Protein AF-A0A503HBP0-F1 (afdb_monomer_lite)

Sequence (93 aa):
MEAIVRSDEHWPQTAKVWRQFAQMNLVLERLEIDPALAARKSGGTAIANARDICLACLLQRQCSQRLEQDDPCAVLEFCPNAGFLKECSRTHE

pLDDT: mean 86.38, std 15.18, range [37.12, 97.38]

Secondary structure (DSSP, 8-state):
-----------TTHHHHHHHHHHHHHHHHHTT--HHHHHHGGGGHHHHHHHHHHHH-S-HHHHHHHHTSS-GGGGGGT-TTHHHHHHHHGGG-

Foldseek 3Di:
DDPPPDPPPPVVCPVLLVVLVVLVVLLCVLLVFDVVLLCPVVPRPLVVVLSVLSSPDPCSVVLVVCSPDPDNVVCLVPRPCNVSSVVRSVVPD

Structure (mmCIF, N/CA/C/O backbone):
data_AF-A0A503HBP0-F1
#
_entry.id   AF-A0A503HBP0-F1
#
loop_
_atom_site.group_PDB
_atom_site.id
_atom_site.type_symbol
_atom_site.label_atom_id
_atom_site.label_alt_id
_atom_site.label_comp_id
_atom_site.label_asym_id
_atom_site.label_entity_id
_atom_site.label_seq_id
_atom_site.pdbx_PDB_ins_code
_atom_site.Cartn_x
_atom_site.Cartn_y
_atom_site.Cartn_z
_atom_site.occupancy
_atom_site.B_iso_or_equiv
_atom_site.auth_seq_id
_atom_site.auth_comp_id
_atom_site.auth_asym_id
_atom_site.auth_atom_id
_atom_site.pdbx_PDB_model_num
ATOM 1 N N . MET A 1 1 ? 37.634 9.099 -31.772 1.00 37.12 1 MET A N 1
ATOM 2 C CA . MET A 1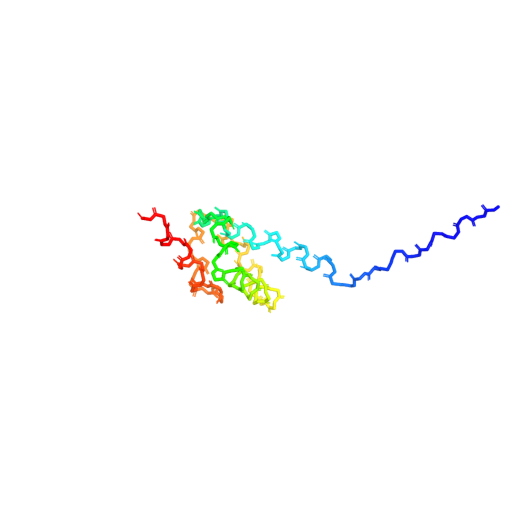 1 ? 37.621 8.714 -30.347 1.00 37.12 1 MET A CA 1
ATOM 3 C C . MET A 1 1 ? 36.159 8.539 -29.975 1.00 37.12 1 MET A C 1
ATOM 5 O O . MET A 1 1 ? 35.514 9.495 -29.572 1.00 37.12 1 MET A O 1
ATOM 9 N N . GLU A 1 2 ? 35.595 7.373 -30.291 1.00 42.09 2 GLU A N 1
ATOM 10 C CA . GLU A 1 2 ? 34.193 7.069 -29.992 1.00 42.09 2 GLU A CA 1
ATOM 11 C C . GLU A 1 2 ? 34.085 6.681 -28.522 1.00 42.09 2 GLU A C 1
ATOM 13 O O . GLU A 1 2 ? 34.765 5.769 -28.052 1.00 42.09 2 GLU A O 1
ATOM 18 N N . ALA A 1 3 ? 33.263 7.422 -27.784 1.00 49.72 3 ALA A N 1
ATOM 19 C CA . ALA A 1 3 ? 32.903 7.062 -26.430 1.00 49.72 3 ALA A CA 1
ATOM 20 C C . ALA A 1 3 ? 32.044 5.796 -26.496 1.00 49.72 3 ALA A C 1
ATOM 22 O O . ALA A 1 3 ? 30.901 5.832 -26.947 1.00 49.72 3 ALA A O 1
ATOM 23 N N . ILE A 1 4 ? 32.606 4.674 -26.050 1.00 57.19 4 ILE A N 1
ATOM 24 C CA . ILE A 1 4 ? 31.833 3.477 -25.732 1.00 57.19 4 ILE A CA 1
ATOM 25 C C . ILE A 1 4 ? 30.923 3.875 -24.569 1.00 57.19 4 ILE A C 1
ATOM 27 O O . ILE A 1 4 ? 31.365 3.957 -23.421 1.00 57.19 4 ILE A O 1
ATOM 31 N N . VAL A 1 5 ? 29.663 4.185 -24.877 1.00 58.50 5 VAL A N 1
ATOM 32 C CA . VAL A 1 5 ? 28.605 4.301 -23.875 1.00 58.50 5 VAL A CA 1
ATOM 33 C C . VAL A 1 5 ? 28.524 2.933 -23.215 1.00 58.50 5 VAL A C 1
ATOM 35 O O . VAL A 1 5 ? 28.054 1.967 -23.815 1.00 58.50 5 VAL A O 1
ATOM 38 N N . ARG A 1 6 ? 29.078 2.829 -22.001 1.00 56.19 6 ARG A N 1
ATOM 39 C CA . ARG A 1 6 ? 28.881 1.669 -21.135 1.00 56.19 6 ARG A CA 1
ATOM 40 C C . ARG A 1 6 ? 27.378 1.469 -21.055 1.00 56.19 6 ARG A C 1
ATOM 42 O O . ARG A 1 6 ? 26.680 2.383 -20.632 1.00 56.19 6 ARG A O 1
ATOM 49 N N . SER A 1 7 ? 26.903 0.319 -21.521 1.00 57.22 7 SER A N 1
ATOM 50 C CA . SER A 1 7 ? 25.511 -0.075 -21.369 1.00 57.22 7 SER A CA 1
ATOM 51 C C . SER A 1 7 ? 25.152 0.103 -19.902 1.00 57.22 7 SER A C 1
ATOM 53 O O . SER A 1 7 ? 25.712 -0.607 -19.062 1.00 57.22 7 SER A O 1
ATOM 55 N N . ASP A 1 8 ? 24.293 1.081 -19.606 1.00 57.75 8 ASP A N 1
ATOM 56 C CA . ASP A 1 8 ? 23.640 1.199 -18.312 1.00 57.75 8 ASP A CA 1
ATOM 57 C C . ASP A 1 8 ? 23.171 -0.201 -17.943 1.00 57.75 8 ASP A C 1
ATOM 59 O O . ASP A 1 8 ? 22.423 -0.819 -18.708 1.00 57.75 8 ASP A O 1
ATOM 63 N N . GLU A 1 9 ? 23.688 -0.742 -16.840 1.00 59.62 9 GLU A N 1
ATOM 64 C CA . GLU A 1 9 ? 23.265 -2.030 -16.311 1.00 59.62 9 GLU A CA 1
ATOM 65 C C . GLU A 1 9 ? 21.760 -1.940 -16.082 1.00 59.62 9 GLU A C 1
ATOM 67 O O . GLU A 1 9 ? 21.278 -1.398 -15.086 1.00 59.62 9 GLU A O 1
ATOM 72 N N . HIS A 1 10 ? 21.008 -2.403 -17.076 1.00 60.16 10 HIS A N 1
ATOM 73 C CA . HIS A 1 10 ? 19.565 -2.342 -17.107 1.00 60.16 10 HIS A CA 1
ATOM 74 C C . HIS A 1 10 ? 19.084 -3.388 -16.113 1.00 60.16 10 HIS A C 1
ATOM 76 O O . HIS A 1 10 ? 18.816 -4.533 -16.471 1.00 60.16 10 HIS A O 1
ATOM 82 N N . TRP A 1 11 ? 19.069 -3.019 -14.833 1.00 60.91 11 TRP A N 1
ATOM 83 C CA . TRP A 1 11 ? 18.635 -3.902 -13.771 1.00 60.91 11 TRP A CA 1
ATOM 84 C C . TRP A 1 11 ? 17.183 -4.281 -14.070 1.00 60.91 11 TRP A C 1
ATOM 86 O O . TRP A 1 11 ? 16.297 -3.417 -14.015 1.00 60.91 11 TRP A O 1
ATOM 96 N N . PRO A 1 12 ? 16.906 -5.550 -14.418 1.00 62.00 12 PRO A N 1
ATOM 97 C CA . PRO A 1 12 ? 15.676 -5.921 -15.117 1.00 62.00 12 PRO A CA 1
ATOM 98 C C . PRO A 1 12 ? 14.413 -5.684 -14.277 1.00 62.00 12 PRO A C 1
ATOM 100 O O . PRO A 1 12 ? 13.298 -5.735 -14.788 1.00 62.00 12 PRO A O 1
ATOM 103 N N . GLN A 1 13 ? 14.577 -5.401 -12.982 1.00 76.44 13 GLN A N 1
ATOM 104 C CA . GLN A 1 13 ? 13.486 -5.199 -12.037 1.00 76.44 13 GLN A CA 1
ATOM 105 C C . GLN A 1 13 ? 13.311 -3.751 -11.566 1.00 76.44 13 GLN A C 1
ATOM 107 O O . GLN A 1 13 ? 12.332 -3.475 -10.877 1.00 76.44 13 GLN A O 1
ATOM 112 N N . THR A 1 14 ? 14.179 -2.807 -11.941 1.00 82.62 14 THR A N 1
ATOM 113 C CA . THR A 1 14 ? 14.106 -1.431 -11.411 1.00 82.62 14 THR A CA 1
ATOM 114 C C . THR A 1 14 ? 12.787 -0.756 -11.769 1.00 82.62 14 THR A C 1
ATOM 116 O O . THR A 1 14 ? 12.123 -0.194 -10.902 1.00 82.62 14 THR A O 1
ATOM 119 N N . ALA A 1 15 ? 12.322 -0.906 -13.012 1.00 83.00 15 ALA A N 1
ATOM 120 C CA . ALA A 1 15 ? 11.013 -0.398 -13.423 1.00 83.00 15 ALA A CA 1
ATOM 121 C C . ALA A 1 15 ? 9.850 -1.040 -12.642 1.00 83.00 15 ALA A C 1
ATOM 123 O O . ALA A 1 15 ? 8.881 -0.357 -12.311 1.00 83.00 15 ALA A O 1
ATOM 124 N N . LYS A 1 16 ? 9.943 -2.340 -12.321 1.00 84.00 16 LYS A N 1
ATOM 125 C CA . LYS A 1 16 ? 8.931 -3.044 -11.519 1.00 84.00 16 LYS A CA 1
ATOM 126 C C . LYS A 1 16 ? 8.883 -2.480 -10.100 1.00 84.00 16 LYS A C 1
ATOM 128 O O . LYS A 1 16 ? 7.803 -2.169 -9.607 1.00 84.00 16 LYS A O 1
ATOM 133 N N . VAL A 1 17 ? 10.046 -2.314 -9.474 1.00 85.62 17 VAL A N 1
ATOM 134 C CA . VAL A 1 17 ? 10.163 -1.760 -8.122 1.00 85.62 17 VAL A CA 1
ATOM 135 C C . VAL A 1 17 ? 9.601 -0.339 -8.078 1.00 85.62 17 VAL A C 1
ATOM 137 O O . VAL A 1 17 ? 8.722 -0.070 -7.265 1.00 85.62 17 VAL A O 1
ATOM 140 N N . TRP A 1 18 ? 10.000 0.550 -8.993 1.00 87.19 18 TRP A N 1
ATOM 141 C CA . TRP A 1 18 ? 9.489 1.928 -9.015 1.00 87.19 18 TRP A CA 1
ATOM 142 C C . TRP A 1 18 ? 7.976 2.011 -9.201 1.00 87.19 18 TRP A C 1
ATOM 144 O O . TRP A 1 18 ? 7.310 2.736 -8.462 1.00 87.19 18 TRP A O 1
ATOM 154 N N . ARG A 1 19 ? 7.414 1.230 -10.134 1.00 86.00 19 ARG A N 1
ATOM 155 C CA . ARG A 1 19 ? 5.955 1.148 -10.311 1.00 86.00 19 ARG A CA 1
ATOM 156 C C . ARG A 1 19 ? 5.265 0.682 -9.033 1.00 86.00 19 ARG A C 1
ATOM 158 O O . ARG A 1 19 ? 4.229 1.229 -8.671 1.00 86.00 19 ARG A O 1
ATOM 165 N N . GLN A 1 20 ? 5.850 -0.281 -8.324 1.00 86.38 20 GLN A N 1
ATOM 166 C CA . GLN A 1 20 ? 5.268 -0.779 -7.085 1.00 86.38 20 GLN A CA 1
ATOM 167 C C . GLN A 1 20 ? 5.294 0.251 -5.957 1.00 86.38 20 GLN A C 1
ATOM 169 O O . GLN A 1 20 ? 4.317 0.381 -5.220 1.00 86.38 20 GLN A O 1
ATOM 174 N N . PHE A 1 21 ? 6.399 0.982 -5.821 1.00 88.31 21 PHE A N 1
ATOM 175 C CA . PHE A 1 21 ? 6.510 2.063 -4.846 1.00 88.31 21 PHE A CA 1
ATOM 176 C C . PHE A 1 21 ? 5.486 3.163 -5.133 1.00 88.31 21 PHE A C 1
ATOM 178 O O . PHE A 1 21 ? 4.803 3.603 -4.209 1.00 88.31 21 PHE A O 1
ATOM 185 N N . ALA A 1 22 ? 5.321 3.545 -6.403 1.00 91.31 22 ALA A N 1
ATOM 186 C CA . ALA A 1 22 ? 4.291 4.495 -6.814 1.00 91.31 22 ALA A CA 1
ATOM 187 C C . ALA A 1 22 ? 2.878 3.984 -6.478 1.00 91.31 22 ALA A C 1
ATOM 189 O O . ALA A 1 22 ? 2.088 4.721 -5.895 1.00 91.31 22 ALA A O 1
ATOM 190 N N . GLN A 1 23 ? 2.588 2.707 -6.749 1.00 92.75 23 GLN A N 1
ATOM 191 C CA . GLN A 1 23 ? 1.299 2.094 -6.417 1.00 92.75 23 GLN A CA 1
ATOM 192 C C . GLN A 1 23 ? 1.025 2.095 -4.904 1.00 92.75 23 GLN A C 1
ATOM 194 O O . GLN A 1 23 ? -0.085 2.402 -4.487 1.00 92.75 23 GLN A O 1
ATOM 199 N N . MET A 1 24 ? 2.017 1.763 -4.072 1.00 94.81 24 MET A N 1
ATOM 200 C CA . MET A 1 24 ? 1.863 1.793 -2.612 1.00 94.81 24 MET A CA 1
ATOM 201 C C . MET A 1 24 ? 1.616 3.217 -2.103 1.00 94.81 24 MET A C 1
ATOM 203 O O . MET A 1 24 ? 0.755 3.416 -1.253 1.00 94.81 24 MET A O 1
ATOM 207 N N . ASN A 1 25 ? 2.335 4.208 -2.636 1.00 94.06 25 ASN A N 1
ATOM 208 C CA . ASN A 1 25 ? 2.111 5.608 -2.276 1.00 94.06 25 ASN A CA 1
ATOM 209 C C . ASN A 1 25 ? 0.693 6.059 -2.652 1.00 94.06 25 ASN A C 1
ATOM 211 O O . ASN A 1 25 ? 0.032 6.685 -1.830 1.00 94.06 25 ASN A O 1
ATOM 215 N N . LEU A 1 26 ? 0.200 5.661 -3.830 1.00 95.06 26 LEU A N 1
ATOM 216 C CA . LEU A 1 26 ? -1.170 5.945 -4.256 1.00 95.06 26 LEU A CA 1
ATOM 217 C C . LEU A 1 26 ? -2.209 5.302 -3.325 1.00 95.06 26 LEU A C 1
ATOM 219 O O . LEU A 1 26 ? -3.213 5.927 -3.007 1.00 95.06 26 LEU A O 1
ATOM 223 N N . VAL A 1 27 ? -1.974 4.071 -2.855 1.00 96.62 27 VAL A N 1
ATOM 224 C CA . VAL A 1 27 ? -2.852 3.429 -1.859 1.00 96.62 27 VAL A CA 1
ATOM 225 C C . VAL A 1 27 ? -2.911 4.253 -0.573 1.00 96.62 27 VAL A C 1
ATOM 227 O O . VAL A 1 27 ? -4.001 4.478 -0.059 1.00 96.62 27 VAL A O 1
ATOM 230 N N . LEU A 1 28 ? -1.765 4.703 -0.052 1.00 96.12 28 LEU A N 1
ATOM 231 C CA . LEU A 1 28 ? -1.731 5.512 1.172 1.00 96.12 28 LEU A CA 1
ATOM 232 C C . LEU A 1 28 ? -2.467 6.841 0.981 1.00 96.12 28 LEU A C 1
ATOM 234 O O . LEU A 1 28 ? -3.288 7.199 1.816 1.00 96.12 28 LEU A O 1
ATOM 238 N N . GLU A 1 29 ? -2.228 7.522 -0.138 1.00 95.31 29 GLU A N 1
ATOM 239 C CA . GLU A 1 29 ? -2.884 8.786 -0.480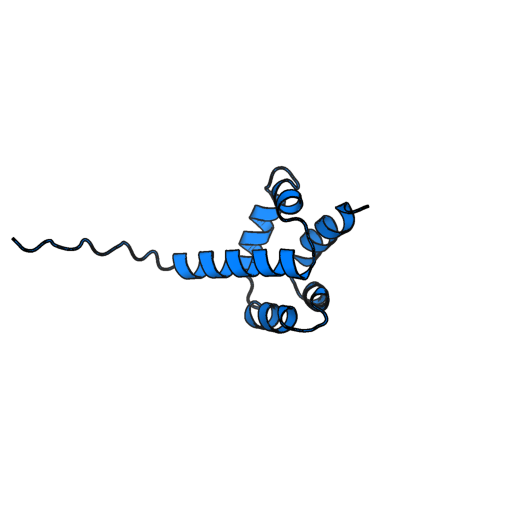 1.00 95.31 29 GLU A CA 1
ATOM 240 C C . GLU A 1 29 ? -4.406 8.633 -0.596 1.00 95.31 29 GLU A C 1
ATOM 242 O O . GLU A 1 29 ? -5.156 9.371 0.038 1.00 95.31 29 GLU A O 1
ATOM 247 N N . ARG A 1 30 ? -4.880 7.648 -1.367 1.00 95.50 30 ARG A N 1
ATOM 248 C CA . ARG A 1 30 ? -6.317 7.438 -1.613 1.00 95.50 30 ARG A CA 1
ATOM 249 C C . ARG A 1 30 ? -7.076 6.929 -0.390 1.00 95.50 30 ARG A C 1
ATOM 251 O O . ARG A 1 30 ? -8.285 7.109 -0.332 1.00 95.50 30 ARG A O 1
ATOM 258 N N . LEU A 1 31 ? -6.385 6.294 0.555 1.00 94.81 31 LEU A N 1
ATOM 259 C CA . LEU A 1 31 ? -6.940 5.893 1.850 1.00 94.81 31 LEU A CA 1
ATOM 260 C C . LEU A 1 31 ? -6.704 6.940 2.950 1.00 94.81 31 LEU A C 1
ATOM 262 O O . LEU A 1 31 ? -6.970 6.646 4.114 1.00 94.81 31 LEU A O 1
ATOM 266 N N . GLU A 1 32 ? -6.181 8.117 2.593 1.00 94.88 32 GLU A N 1
ATOM 267 C CA . GLU A 1 32 ? -5.914 9.233 3.509 1.00 94.88 32 GLU A CA 1
ATOM 268 C C . GLU A 1 32 ? -5.004 8.850 4.693 1.00 94.88 32 GLU A C 1
ATOM 270 O O . GLU A 1 32 ? -5.117 9.373 5.798 1.00 94.88 32 GLU A O 1
ATOM 275 N N . ILE A 1 33 ? -4.070 7.923 4.466 1.00 95.44 33 ILE A N 1
ATOM 276 C CA . ILE A 1 33 ? -3.102 7.470 5.466 1.00 95.44 33 ILE A CA 1
ATOM 277 C C . ILE A 1 33 ? -1.854 8.351 5.394 1.00 95.44 33 ILE A C 1
ATOM 279 O O . ILE A 1 33 ? -1.200 8.397 4.351 1.00 95.44 33 ILE A O 1
ATOM 283 N N . ASP A 1 34 ? -1.448 8.955 6.520 1.00 94.62 34 ASP 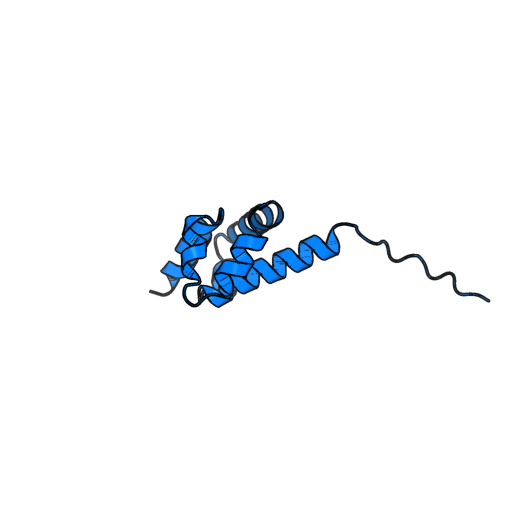A N 1
ATOM 284 C CA . ASP A 1 34 ? -0.171 9.679 6.608 1.00 94.62 34 ASP A CA 1
ATOM 285 C C . ASP A 1 34 ? 1.018 8.746 6.268 1.00 94.62 34 ASP A C 1
ATOM 287 O O . ASP A 1 34 ? 1.325 7.811 7.026 1.00 94.62 34 ASP A O 1
ATOM 291 N N . PRO A 1 35 ? 1.753 9.001 5.165 1.00 92.94 35 PRO A N 1
ATOM 292 C CA . PRO A 1 35 ? 2.904 8.190 4.787 1.00 92.94 35 PRO A CA 1
ATOM 293 C C . PRO A 1 35 ? 4.019 8.206 5.836 1.00 92.94 35 PRO A C 1
ATOM 295 O O . PRO A 1 35 ? 4.747 7.219 5.972 1.00 92.94 35 PRO A O 1
ATOM 298 N N . ALA A 1 36 ? 4.163 9.294 6.597 1.00 93.75 36 ALA A N 1
ATOM 299 C CA . ALA A 1 36 ? 5.172 9.401 7.642 1.00 93.75 36 ALA A CA 1
ATOM 300 C C . ALA A 1 36 ? 4.812 8.531 8.856 1.00 93.75 36 ALA A C 1
ATOM 302 O O . ALA A 1 36 ? 5.690 7.889 9.440 1.00 93.75 36 ALA A O 1
ATOM 303 N N . LEU A 1 37 ? 3.527 8.453 9.211 1.00 93.50 37 LEU A N 1
ATOM 304 C CA . LEU A 1 37 ? 3.022 7.519 10.217 1.00 93.50 37 LEU A CA 1
ATOM 305 C C . LEU A 1 37 ? 3.250 6.067 9.789 1.00 93.50 37 LEU A C 1
ATOM 307 O O . LEU A 1 37 ? 3.843 5.288 10.541 1.00 93.50 37 LEU A O 1
ATOM 311 N N . ALA A 1 38 ? 2.870 5.729 8.556 1.00 94.19 38 ALA A N 1
ATOM 312 C CA . ALA A 1 38 ? 3.095 4.405 7.984 1.00 94.19 38 ALA A CA 1
ATOM 313 C C . ALA A 1 38 ? 4.589 4.028 7.981 1.00 94.19 38 ALA A C 1
ATOM 315 O O . ALA A 1 38 ? 4.947 2.901 8.331 1.00 94.19 38 ALA A O 1
ATOM 316 N N . ALA A 1 39 ? 5.469 4.979 7.650 1.00 93.88 39 ALA A N 1
ATOM 317 C CA . ALA A 1 39 ? 6.914 4.774 7.619 1.00 93.88 39 ALA A CA 1
ATOM 318 C C . ALA A 1 39 ? 7.550 4.603 9.006 1.00 93.88 39 ALA A C 1
ATOM 320 O O . ALA A 1 39 ? 8.547 3.897 9.131 1.00 93.88 39 ALA A O 1
ATOM 321 N N . ARG A 1 40 ? 6.995 5.225 10.053 1.00 93.69 40 ARG A N 1
ATOM 322 C CA . ARG A 1 40 ? 7.501 5.090 11.432 1.00 93.69 40 ARG A CA 1
ATOM 323 C C . ARG A 1 40 ? 6.980 3.844 12.145 1.00 93.69 40 ARG A C 1
ATOM 325 O O . ARG A 1 40 ? 7.576 3.415 13.135 1.00 93.69 40 ARG A O 1
ATOM 332 N N . LYS A 1 41 ? 5.883 3.257 11.665 1.00 92.62 41 LYS A N 1
ATOM 333 C CA . LYS A 1 41 ? 5.236 2.108 12.302 1.00 92.62 41 LYS A CA 1
ATOM 334 C C . LYS A 1 41 ? 6.208 0.937 12.459 1.00 92.62 41 LYS A C 1
ATOM 336 O O . LYS A 1 41 ? 6.850 0.506 11.500 1.00 92.62 41 LYS A O 1
ATOM 341 N N . SER A 1 42 ? 6.319 0.441 13.692 1.00 94.06 42 SER A N 1
ATOM 342 C CA . SER A 1 42 ? 7.257 -0.623 14.078 1.00 94.06 42 SER A CA 1
ATOM 343 C C . SER A 1 42 ? 8.699 -0.340 13.633 1.00 94.06 42 SER A C 1
ATOM 345 O O . SER A 1 42 ? 9.365 -1.221 13.095 1.00 94.06 42 SER A O 1
ATOM 347 N N . GLY A 1 43 ? 9.158 0.910 13.768 1.00 93.69 43 GLY A N 1
ATOM 348 C CA . GLY A 1 43 ? 10.504 1.317 13.346 1.00 93.69 43 GLY A CA 1
ATOM 349 C C . GLY A 1 43 ? 10.745 1.217 11.834 1.00 93.69 43 GLY A C 1
ATOM 350 O O . GLY A 1 43 ? 11.892 1.160 11.406 1.00 93.69 43 GLY A O 1
ATOM 351 N N . GLY A 1 44 ? 9.683 1.153 11.025 1.00 94.31 44 GLY A N 1
ATOM 352 C CA . GLY A 1 44 ? 9.746 1.028 9.567 1.00 94.31 44 GLY A CA 1
ATOM 353 C C . GLY A 1 44 ? 9.716 -0.405 9.035 1.00 94.31 44 GLY A C 1
ATOM 354 O O . GLY A 1 44 ? 9.507 -0.604 7.838 1.00 94.31 44 GLY A O 1
ATOM 355 N N . THR A 1 45 ? 9.820 -1.424 9.892 1.00 96.81 45 THR A N 1
ATOM 356 C CA . THR A 1 45 ? 9.717 -2.827 9.455 1.00 96.81 45 THR A CA 1
ATOM 357 C C . THR A 1 45 ? 8.343 -3.139 8.860 1.00 96.81 45 THR A C 1
ATOM 359 O O . THR A 1 45 ? 8.240 -3.896 7.897 1.00 96.81 45 THR A O 1
ATOM 362 N N . ALA A 1 46 ? 7.279 -2.519 9.381 1.00 96.44 46 ALA A N 1
ATOM 363 C CA . ALA A 1 46 ? 5.924 -2.756 8.896 1.00 96.44 46 ALA A CA 1
ATOM 364 C C . ALA A 1 46 ? 5.741 -2.302 7.435 1.00 96.44 46 ALA A C 1
ATOM 366 O O . ALA A 1 46 ? 5.219 -3.063 6.620 1.00 96.44 46 ALA A O 1
ATOM 367 N N . ILE A 1 47 ? 6.222 -1.104 7.075 1.00 95.38 47 ILE A N 1
ATOM 368 C CA . ILE A 1 47 ? 6.118 -0.607 5.695 1.00 95.38 47 ILE A CA 1
ATOM 369 C C . ILE A 1 47 ? 7.058 -1.350 4.738 1.00 95.38 47 ILE A C 1
ATOM 371 O O . ILE A 1 47 ? 6.715 -1.521 3.569 1.00 95.38 47 ILE A O 1
ATOM 375 N N . ALA A 1 48 ? 8.216 -1.818 5.215 1.00 95.19 48 ALA A N 1
ATOM 376 C CA . ALA A 1 48 ? 9.125 -2.639 4.418 1.00 95.19 48 ALA A CA 1
ATOM 377 C C . ALA A 1 48 ? 8.456 -3.967 4.025 1.00 95.19 48 ALA A C 1
ATOM 379 O O . ALA A 1 48 ? 8.322 -4.253 2.836 1.00 95.19 48 ALA A O 1
ATOM 380 N N . ASN A 1 49 ? 7.902 -4.693 5.001 1.00 96.69 49 ASN A N 1
ATOM 381 C CA . ASN A 1 49 ? 7.161 -5.931 4.747 1.00 96.69 49 ASN A CA 1
ATOM 382 C C . ASN A 1 49 ? 5.948 -5.696 3.834 1.00 96.69 49 ASN A C 1
ATOM 384 O O . ASN A 1 49 ? 5.699 -6.473 2.912 1.00 96.69 49 ASN A O 1
ATOM 388 N N . ALA A 1 50 ? 5.205 -4.603 4.047 1.00 96.31 50 ALA A N 1
ATOM 389 C CA . ALA A 1 50 ? 4.068 -4.261 3.198 1.00 96.31 50 ALA A CA 1
ATOM 390 C C . ALA A 1 50 ? 4.490 -4.008 1.739 1.00 96.31 50 ALA A C 1
ATOM 392 O O . ALA A 1 50 ? 3.786 -4.416 0.812 1.00 96.31 50 ALA A O 1
ATOM 393 N N . ARG A 1 51 ? 5.647 -3.372 1.513 1.00 94.38 51 ARG A N 1
ATOM 394 C CA . ARG A 1 51 ? 6.208 -3.159 0.168 1.00 94.38 51 ARG A CA 1
ATOM 395 C C . ARG A 1 51 ? 6.611 -4.471 -0.498 1.00 94.38 51 ARG A C 1
ATOM 397 O O . ARG A 1 51 ? 6.287 -4.640 -1.673 1.00 94.38 51 ARG A O 1
ATOM 404 N N . ASP A 1 52 ? 7.218 -5.402 0.234 1.00 94.25 52 ASP A N 1
ATOM 405 C CA . ASP A 1 52 ? 7.580 -6.728 -0.288 1.00 94.25 52 ASP A CA 1
ATOM 406 C C . ASP A 1 52 ? 6.338 -7.530 -0.698 1.00 94.25 52 ASP A C 1
ATOM 408 O O . ASP A 1 52 ? 6.267 -8.065 -1.809 1.00 94.25 52 ASP A O 1
ATOM 412 N N . ILE A 1 53 ? 5.303 -7.525 0.149 1.00 95.31 53 ILE A N 1
ATOM 413 C CA . ILE A 1 53 ? 3.994 -8.116 -0.166 1.00 95.31 53 ILE A CA 1
ATOM 414 C C . ILE A 1 53 ? 3.400 -7.461 -1.418 1.00 95.31 53 ILE A C 1
ATOM 416 O O . ILE A 1 53 ? 2.913 -8.147 -2.319 1.00 95.31 53 ILE A O 1
ATOM 420 N N . CYS A 1 54 ? 3.461 -6.131 -1.509 1.00 94.19 54 CYS A N 1
ATOM 421 C CA . CYS A 1 54 ? 2.922 -5.399 -2.649 1.00 94.19 54 CYS A CA 1
ATOM 422 C C . CYS A 1 54 ? 3.672 -5.748 -3.947 1.00 94.19 54 CYS A C 1
ATOM 424 O O . CYS A 1 54 ? 3.038 -5.948 -4.982 1.00 94.19 54 CYS A O 1
ATOM 426 N N . LEU A 1 55 ? 5.000 -5.889 -3.887 1.00 90.88 55 LEU A N 1
ATOM 427 C CA . LEU A 1 55 ? 5.875 -6.238 -5.015 1.00 90.88 55 LEU A CA 1
ATOM 428 C C . LEU A 1 55 ? 5.613 -7.641 -5.577 1.00 90.88 55 LEU A C 1
ATOM 430 O O . LEU A 1 55 ? 5.787 -7.870 -6.782 1.00 90.88 55 LEU A O 1
ATOM 434 N N . ALA A 1 56 ? 5.185 -8.564 -4.717 1.00 91.56 56 ALA A N 1
ATOM 435 C CA . ALA A 1 56 ? 4.781 -9.918 -5.086 1.00 91.56 56 ALA A CA 1
ATOM 436 C C . ALA A 1 56 ? 3.287 -10.039 -5.451 1.00 91.56 56 ALA A C 1
ATOM 438 O O . ALA A 1 56 ? 2.866 -11.072 -5.970 1.00 91.56 56 ALA A O 1
ATOM 439 N N . CYS A 1 57 ? 2.477 -9.005 -5.198 1.00 93.25 57 CYS A N 1
ATOM 440 C CA . C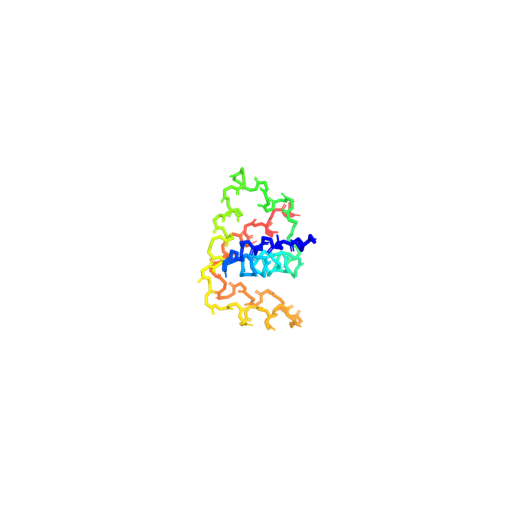YS A 1 57 ? 1.027 -9.064 -5.360 1.00 93.25 57 CYS A CA 1
ATOM 441 C C . CYS A 1 57 ? 0.619 -9.227 -6.831 1.00 93.25 57 CYS A C 1
ATOM 443 O O . CYS A 1 57 ? 1.056 -8.469 -7.694 1.00 93.25 57 CYS A O 1
ATOM 445 N N . LEU A 1 58 ? -0.277 -10.176 -7.113 1.00 92.69 58 LEU A N 1
ATOM 446 C CA . LEU A 1 58 ? -0.810 -10.431 -8.459 1.00 92.69 58 LEU A CA 1
ATOM 447 C C . LEU A 1 58 ? -2.051 -9.584 -8.789 1.00 92.69 58 LEU A C 1
ATOM 449 O O . LEU A 1 58 ? -2.468 -9.513 -9.942 1.00 92.69 58 LEU A O 1
ATOM 453 N N . LEU A 1 59 ? -2.624 -8.905 -7.792 1.00 93.50 59 LEU A N 1
ATOM 454 C CA . LEU A 1 59 ? -3.859 -8.121 -7.918 1.00 93.50 59 LEU A CA 1
ATOM 455 C C . LEU A 1 59 ? -3.595 -6.639 -8.236 1.00 93.50 59 LEU A C 1
ATOM 457 O O . LEU A 1 59 ? -4.473 -5.802 -8.051 1.00 93.50 59 LEU A O 1
ATOM 461 N N . GLN A 1 60 ? -2.397 -6.288 -8.719 1.00 89.44 60 GLN A N 1
ATOM 462 C CA . GLN A 1 60 ? -1.985 -4.893 -8.951 1.00 89.44 60 GLN A CA 1
ATOM 463 C C . GLN A 1 60 ? -2.931 -4.146 -9.891 1.00 89.44 60 GLN A C 1
ATOM 465 O O . GLN A 1 60 ? -3.354 -3.043 -9.573 1.00 89.44 60 GLN A O 1
ATOM 470 N N . ARG A 1 61 ? -3.326 -4.767 -11.011 1.00 90.19 61 ARG A N 1
ATOM 471 C CA . ARG A 1 61 ? -4.254 -4.149 -11.970 1.00 90.19 61 ARG A CA 1
ATOM 472 C C . ARG A 1 61 ? -5.613 -3.849 -11.333 1.00 90.19 61 ARG A C 1
ATOM 474 O O . ARG A 1 61 ? -6.139 -2.760 -11.517 1.00 90.19 61 ARG A O 1
ATOM 481 N N . GLN A 1 62 ? -6.158 -4.804 -10.580 1.00 94.44 62 GLN A N 1
ATOM 482 C CA . GLN A 1 62 ? -7.426 -4.632 -9.870 1.00 94.44 62 GLN A CA 1
ATOM 483 C C . GLN A 1 62 ? -7.309 -3.556 -8.783 1.00 94.44 62 GLN A C 1
ATOM 485 O O . GLN A 1 62 ? -8.221 -2.757 -8.618 1.00 94.44 62 GLN A O 1
ATOM 490 N N . CYS A 1 63 ? -6.175 -3.504 -8.077 1.00 94.81 63 CYS A N 1
ATOM 491 C CA . CYS A 1 63 ? -5.868 -2.457 -7.107 1.00 94.81 63 CYS A CA 1
ATOM 492 C C . CYS A 1 63 ? -5.905 -1.069 -7.761 1.00 94.81 63 CYS A C 1
ATOM 494 O O . CYS A 1 63 ? -6.685 -0.231 -7.323 1.00 94.81 63 CYS A O 1
ATOM 496 N N . SER A 1 64 ? -5.158 -0.842 -8.850 1.00 92.00 64 SER A N 1
ATOM 497 C CA . SER A 1 64 ? -5.161 0.447 -9.562 1.00 92.00 64 SER A CA 1
ATOM 498 C C . SER A 1 64 ? -6.565 0.843 -10.032 1.00 92.00 64 SER A C 1
ATOM 500 O O . SER A 1 64 ? -7.007 1.948 -9.746 1.00 92.00 64 SER A O 1
ATOM 502 N N . GLN A 1 65 ? -7.309 -0.088 -10.641 1.00 92.75 65 GLN A N 1
ATOM 503 C CA . GLN A 1 65 ? -8.680 0.165 -11.102 1.00 92.75 65 GLN A CA 1
ATOM 504 C C . GLN A 1 65 ? -9.636 0.564 -9.972 1.00 92.75 65 GLN A C 1
ATOM 506 O O . GLN A 1 65 ? -10.542 1.359 -10.192 1.00 92.75 65 GLN A O 1
ATOM 511 N N . ARG A 1 66 ? -9.467 0.004 -8.769 1.00 93.25 66 ARG A N 1
ATOM 512 C CA . ARG A 1 66 ? -10.295 0.358 -7.607 1.00 93.25 66 ARG A CA 1
ATOM 513 C C . ARG A 1 66 ? -9.909 1.703 -7.007 1.00 93.25 66 ARG A C 1
ATOM 515 O O . ARG A 1 66 ? -10.790 2.444 -6.601 1.00 93.25 66 ARG A O 1
ATOM 522 N N . LEU A 1 67 ? -8.623 2.045 -6.993 1.00 92.88 67 LEU A N 1
ATOM 523 C CA . LEU A 1 67 ? -8.154 3.341 -6.489 1.00 92.88 67 LEU A CA 1
ATOM 524 C C . LEU A 1 67 ? -8.615 4.525 -7.355 1.00 92.88 67 LEU A C 1
ATOM 526 O O . LEU A 1 67 ? -8.726 5.640 -6.844 1.00 92.88 67 LEU A O 1
ATOM 530 N N . GLU A 1 68 ? -8.889 4.281 -8.639 1.00 90.75 68 GLU A N 1
ATOM 531 C CA . GLU A 1 68 ? -9.457 5.257 -9.580 1.00 90.75 68 GLU A CA 1
ATOM 532 C C . GLU A 1 68 ? -10.972 5.487 -9.391 1.00 90.75 68 GLU A C 1
ATOM 534 O O . GLU A 1 68 ? -11.514 6.427 -9.965 1.00 90.75 68 GLU A O 1
ATOM 539 N N . GLN A 1 69 ? -11.663 4.655 -8.603 1.00 88.81 69 GLN A N 1
ATOM 540 C CA . GLN A 1 69 ? -13.103 4.776 -8.334 1.00 88.81 69 GLN A CA 1
ATOM 541 C C . GLN A 1 69 ? -13.389 5.683 -7.123 1.00 88.81 69 GLN A C 1
ATOM 543 O O . GLN A 1 69 ? -12.490 6.021 -6.346 1.00 88.81 69 GLN A O 1
ATOM 548 N N . ASP A 1 70 ? -14.666 6.046 -6.954 1.00 85.62 70 ASP A N 1
ATOM 549 C CA . ASP A 1 70 ? -15.136 6.921 -5.869 1.00 85.62 70 ASP A CA 1
ATOM 550 C C . ASP A 1 70 ? -14.981 6.297 -4.472 1.00 85.62 70 ASP A C 1
ATOM 552 O O . ASP A 1 70 ? -14.832 7.027 -3.497 1.00 85.62 70 ASP A O 1
ATOM 556 N N . ASP A 1 71 ? -14.964 4.961 -4.373 1.00 90.69 71 ASP A N 1
ATOM 557 C CA . ASP A 1 71 ? -14.730 4.230 -3.122 1.00 90.69 71 ASP A CA 1
ATOM 558 C C . ASP A 1 71 ? -13.365 3.511 -3.130 1.00 90.69 71 ASP A C 1
ATOM 560 O O . ASP A 1 71 ? -13.273 2.322 -3.463 1.00 90.69 71 ASP A O 1
ATOM 564 N N . PRO A 1 72 ? -12.276 4.208 -2.756 1.00 89.69 72 PRO A N 1
ATOM 565 C CA . PRO A 1 72 ? -10.955 3.598 -2.656 1.00 89.69 72 PRO A CA 1
ATOM 566 C C . PRO A 1 72 ? -10.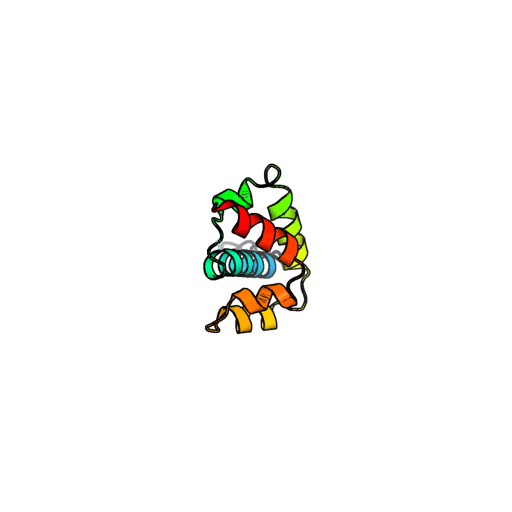858 2.578 -1.510 1.00 89.69 72 PRO A C 1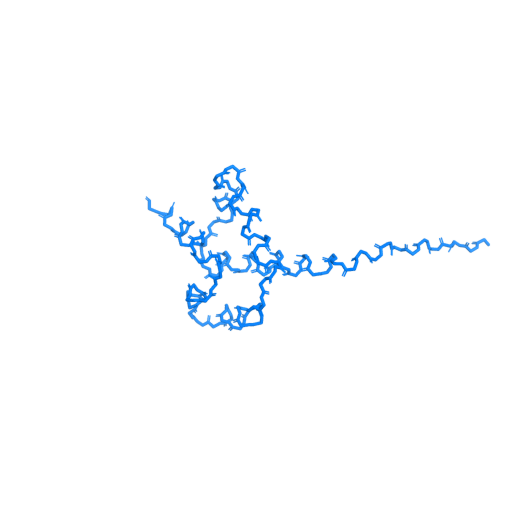
ATOM 568 O O . PRO A 1 72 ? -9.992 1.701 -1.560 1.00 89.69 72 PRO A O 1
ATOM 571 N N . CYS A 1 73 ? -11.744 2.626 -0.506 1.00 92.56 73 CYS A N 1
ATOM 572 C CA . CYS A 1 73 ? -11.729 1.703 0.634 1.00 92.56 73 CYS A CA 1
ATOM 573 C C . CYS A 1 73 ? -12.055 0.261 0.228 1.00 92.56 73 CYS A C 1
ATOM 575 O O . CYS A 1 73 ? -11.574 -0.671 0.880 1.00 92.56 73 CYS A O 1
ATOM 577 N N . ALA A 1 74 ? -12.757 0.057 -0.891 1.00 93.31 74 ALA A N 1
ATOM 578 C CA . ALA A 1 74 ? -13.012 -1.262 -1.472 1.00 93.31 74 ALA A CA 1
ATOM 579 C C . ALA A 1 74 ? -11.722 -2.065 -1.754 1.00 93.31 74 ALA A C 1
ATOM 581 O O . ALA A 1 74 ? -11.741 -3.297 -1.808 1.00 93.31 74 ALA A O 1
ATOM 582 N N . VAL A 1 75 ? -10.560 -1.405 -1.883 1.00 95.31 75 VAL A N 1
ATOM 583 C CA . VAL A 1 75 ? -9.265 -2.097 -2.005 1.00 95.31 75 VAL A CA 1
ATOM 584 C C . VAL A 1 75 ? -8.962 -2.986 -0.790 1.00 95.31 75 VAL A C 1
ATOM 586 O O . VAL A 1 75 ? -8.324 -4.031 -0.924 1.00 95.31 75 VAL A O 1
ATOM 589 N N . LEU A 1 76 ? -9.445 -2.616 0.400 1.00 95.69 76 LEU A N 1
ATOM 590 C CA . LEU A 1 76 ? -9.186 -3.325 1.657 1.00 95.69 76 LEU A CA 1
ATOM 591 C C . LEU A 1 76 ? -9.876 -4.693 1.744 1.00 95.69 76 LEU A C 1
ATOM 593 O O . LEU A 1 76 ? -9.548 -5.470 2.643 1.00 95.69 76 LEU A O 1
ATOM 597 N N . GLU A 1 77 ? -10.812 -4.990 0.844 1.00 95.31 77 GLU A N 1
ATOM 598 C CA . GLU A 1 77 ? -11.519 -6.275 0.792 1.00 95.31 77 GLU A CA 1
ATOM 599 C C . GLU A 1 77 ? -10.641 -7.405 0.248 1.00 95.31 77 GLU A C 1
ATOM 601 O O . GLU A 1 77 ? -10.811 -8.562 0.625 1.00 95.31 77 GLU A O 1
ATOM 606 N N . PHE A 1 78 ? -9.681 -7.076 -0.621 1.00 95.50 78 PHE A N 1
ATOM 607 C CA . PHE A 1 78 ? -8.819 -8.061 -1.283 1.00 95.50 78 PHE A CA 1
ATOM 608 C C . PHE A 1 78 ? -7.324 -7.769 -1.133 1.00 95.50 78 PHE A C 1
ATOM 610 O O . PHE A 1 78 ? -6.497 -8.614 -1.476 1.00 95.50 78 PHE A O 1
ATOM 617 N N . CYS A 1 79 ? -6.946 -6.581 -0.656 1.00 96.62 79 CYS A N 1
ATOM 618 C CA . CYS A 1 79 ? -5.549 -6.205 -0.498 1.00 96.62 79 CYS A CA 1
ATOM 619 C C . CYS A 1 79 ? -4.863 -7.066 0.578 1.00 96.62 79 CYS A C 1
ATOM 621 O O . CYS A 1 79 ? -5.263 -7.015 1.744 1.00 96.62 79 CYS A O 1
ATOM 623 N N . PRO A 1 80 ? -3.763 -7.773 0.256 1.00 96.88 80 PRO A N 1
ATOM 624 C CA . PRO A 1 80 ? -2.996 -8.520 1.256 1.00 96.88 80 PRO A CA 1
ATOM 625 C C . PRO A 1 80 ? -2.412 -7.635 2.373 1.00 96.88 80 PRO A C 1
ATOM 627 O O . PRO A 1 80 ? -2.179 -8.105 3.481 1.00 96.88 80 PRO A O 1
ATOM 630 N N . ASN A 1 81 ? -2.224 -6.337 2.106 1.00 97.38 81 ASN A N 1
ATOM 631 C CA . ASN A 1 81 ? -1.775 -5.348 3.089 1.00 97.38 81 ASN A CA 1
ATOM 632 C C . ASN A 1 81 ? -2.924 -4.721 3.902 1.00 97.38 81 ASN A C 1
ATOM 634 O O . ASN A 1 81 ? -2.675 -3.793 4.670 1.00 97.38 81 ASN A O 1
ATOM 638 N N . ALA A 1 82 ? -4.174 -5.183 3.768 1.00 97.25 82 ALA A N 1
ATOM 639 C CA . ALA A 1 82 ? -5.328 -4.546 4.411 1.00 97.25 82 ALA A CA 1
ATOM 640 C C . ALA A 1 82 ? -5.194 -4.423 5.937 1.00 97.25 82 ALA A C 1
ATOM 642 O O . ALA A 1 82 ? -5.641 -3.427 6.497 1.00 97.25 82 ALA A O 1
ATOM 643 N N . GLY A 1 83 ? -4.567 -5.396 6.610 1.00 96.62 83 GLY A N 1
ATOM 644 C CA . GLY A 1 83 ? -4.293 -5.314 8.051 1.00 96.62 83 GLY A CA 1
ATOM 645 C C . GLY A 1 83 ? -3.398 -4.122 8.397 1.00 96.62 83 GLY A C 1
ATOM 646 O O . GLY A 1 83 ? -3.794 -3.261 9.178 1.00 96.62 83 GLY A O 1
ATOM 647 N N . PHE A 1 84 ? -2.247 -4.017 7.728 1.00 96.62 84 PHE A N 1
ATOM 648 C CA . PHE A 1 84 ? -1.325 -2.888 7.875 1.00 96.62 84 PHE A CA 1
ATOM 649 C C . PHE A 1 84 ? -2.008 -1.544 7.581 1.00 96.62 84 PHE A C 1
ATOM 651 O O . PHE A 1 84 ? -1.887 -0.611 8.371 1.00 96.62 84 PHE A O 1
ATOM 658 N N . LEU A 1 85 ? -2.761 -1.457 6.479 1.00 96.50 85 LEU A N 1
ATOM 659 C CA . LEU A 1 85 ? -3.448 -0.227 6.074 1.00 96.50 85 LEU A CA 1
ATOM 660 C C . LEU A 1 85 ? -4.486 0.207 7.120 1.00 96.50 85 LEU A C 1
ATOM 662 O O . LEU A 1 85 ? -4.461 1.352 7.557 1.00 96.50 85 LEU A O 1
ATOM 666 N N . LYS A 1 86 ? -5.325 -0.723 7.598 1.00 95.44 86 LYS A N 1
ATOM 667 C CA . LYS A 1 86 ? -6.332 -0.454 8.640 1.00 95.44 86 LYS A CA 1
ATOM 668 C C . LYS A 1 86 ? -5.705 0.024 9.943 1.00 95.44 86 LYS A C 1
ATOM 670 O O . LYS A 1 86 ? -6.257 0.900 10.600 1.00 95.44 86 LYS A O 1
ATOM 675 N N . GLU A 1 87 ? -4.576 -0.553 10.341 1.00 94.50 87 GLU A N 1
ATOM 676 C CA . GLU A 1 87 ? -3.878 -0.104 11.543 1.00 94.50 87 GLU A CA 1
ATOM 677 C C . GLU A 1 87 ? -3.332 1.318 11.396 1.00 94.50 87 GLU A C 1
ATOM 679 O O . GLU A 1 87 ? -3.391 2.087 12.351 1.00 94.50 87 GLU A O 1
ATOM 684 N N . CYS A 1 88 ? -2.816 1.680 10.220 1.00 93.69 88 CYS A N 1
ATOM 685 C CA . CYS A 1 88 ? -2.345 3.039 9.966 1.00 93.69 88 CYS A CA 1
ATOM 686 C C . CYS A 1 88 ? -3.505 4.050 9.957 1.00 93.69 88 CYS A C 1
ATOM 688 O O . CYS A 1 88 ? -3.374 5.103 10.574 1.00 93.69 88 CYS A O 1
ATOM 690 N N . SER A 1 89 ? -4.659 3.712 9.367 1.00 88.81 89 SER A N 1
ATOM 691 C CA . SER A 1 89 ? -5.844 4.590 9.345 1.00 88.81 89 SER A CA 1
ATOM 692 C C . SER A 1 89 ? -6.424 4.878 10.737 1.00 88.81 89 SER A C 1
ATOM 694 O O . SER A 1 89 ? -6.919 5.970 10.981 1.00 88.81 89 SER A O 1
ATOM 696 N N . ARG A 1 90 ? -6.348 3.924 11.676 1.00 80.12 90 ARG A N 1
ATOM 697 C CA . ARG A 1 90 ? -6.878 4.083 13.049 1.00 80.12 90 ARG A CA 1
ATOM 698 C C . ARG A 1 90 ? -6.061 5.015 13.940 1.00 80.12 90 ARG A C 1
ATOM 700 O O . ARG A 1 90 ? -6.503 5.339 15.029 1.00 80.12 90 ARG A O 1
ATOM 707 N N . THR A 1 91 ? -4.865 5.413 13.516 1.00 61.12 91 THR A N 1
ATOM 708 C CA . THR A 1 91 ? -3.956 6.214 14.355 1.00 61.12 91 THR A CA 1
ATOM 709 C C . THR A 1 91 ? -4.203 7.729 14.196 1.00 61.12 91 THR A C 1
ATOM 711 O O . THR A 1 91 ? -3.362 8.531 14.585 1.00 61.12 91 THR A O 1
ATOM 714 N N . HIS A 1 92 ? -5.335 8.113 13.589 1.00 48.09 92 HIS A N 1
ATOM 715 C CA . HIS A 1 92 ? -5.800 9.498 13.431 1.00 48.09 92 HIS A CA 1
ATOM 716 C C . HIS A 1 92 ? -6.790 9.958 14.529 1.00 48.09 92 HIS A C 1
ATOM 718 O O . HIS A 1 92 ? -7.215 11.112 14.487 1.00 48.09 92 HIS A O 1
ATOM 724 N N . GLU A 1 93 ? -7.142 9.097 15.493 1.00 38.38 93 GLU A N 1
ATOM 725 C CA . GLU A 1 93 ? -7.837 9.461 16.750 1.00 38.38 93 GLU A CA 1
ATOM 726 C C . GLU A 1 93 ? -6.836 9.709 17.886 1.00 38.38 93 GLU A C 1
ATOM 728 O O . GLU A 1 93 ? -7.062 10.668 18.660 1.00 38.38 93 GLU A O 1
#

Radius of gyration: 16.56 Å; chains: 1; bounding box: 53×20×47 Å